Protein AF-A0A256J7C3-F1 (afdb_monomer_lite)

Organism: Halorubrum ezzemoulense (NCBI:txid337243)

Sequence (96 aa):
MASKQPVHGGSAQTKEFDIDLLAAGVHWAGDPESAEAVVSVDANATLRVEISAPDRADWQLDVRALGGSFEILRGFRDGAVVHEEDIADWVKRVAD

Structure (mmCIF, N/CA/C/O backbone):
data_AF-A0A256J7C3-F1
#
_entry.id   AF-A0A256J7C3-F1
#
loop_
_atom_site.group_PDB
_atom_site.id
_atom_site.type_symbol
_atom_site.label_atom_id
_atom_site.label_alt_id
_atom_site.label_comp_id
_atom_site.label_asym_id
_atom_site.label_entity_id
_atom_site.label_seq_id
_atom_site.pdbx_PDB_ins_code
_atom_site.Cartn_x
_atom_site.Cartn_y
_atom_site.Cartn_z
_atom_site.occupancy
_atom_site.B_iso_or_equiv
_atom_site.auth_seq_id
_atom_site.auth_comp_id
_atom_site.auth_asym_id
_atom_site.auth_atom_id
_atom_site.pdbx_PDB_model_num
ATOM 1 N N . MET A 1 1 ? 23.032 -5.428 9.725 1.00 33.50 1 MET A N 1
ATOM 2 C CA . MET A 1 1 ? 21.558 -5.381 9.729 1.00 33.50 1 MET A CA 1
ATOM 3 C C . MET A 1 1 ? 21.138 -4.802 11.067 1.00 33.50 1 MET A C 1
ATOM 5 O O . MET A 1 1 ? 21.235 -5.493 12.072 1.00 33.50 1 MET A O 1
ATOM 9 N N . ALA A 1 2 ? 20.844 -3.504 11.119 1.00 33.41 2 ALA A N 1
ATOM 10 C CA . ALA A 1 2 ? 20.299 -2.891 12.324 1.00 33.41 2 ALA A CA 1
ATOM 11 C C . ALA A 1 2 ? 18.783 -3.098 12.280 1.00 33.41 2 ALA A C 1
ATOM 13 O O . ALA A 1 2 ? 18.143 -2.622 11.347 1.00 33.41 2 ALA A O 1
ATOM 14 N N . SER A 1 3 ? 18.240 -3.846 13.242 1.00 44.59 3 SER A N 1
ATOM 15 C CA . SER A 1 3 ? 16.797 -3.925 13.475 1.00 44.59 3 SER A CA 1
ATOM 16 C C . SER A 1 3 ? 16.302 -2.498 13.716 1.00 44.59 3 SER A C 1
ATOM 18 O O . SER A 1 3 ? 16.728 -1.848 14.677 1.00 44.59 3 SER A O 1
ATOM 20 N N . LYS A 1 4 ? 15.494 -1.969 12.788 1.00 55.16 4 LYS A N 1
ATOM 21 C CA . LYS A 1 4 ? 14.793 -0.700 12.992 1.00 55.16 4 LYS A CA 1
ATOM 22 C C . LYS A 1 4 ? 13.890 -0.919 14.206 1.00 55.16 4 LYS A C 1
ATOM 24 O O . LYS A 1 4 ? 13.086 -1.842 14.223 1.00 55.16 4 LYS A O 1
ATOM 29 N N . GLN A 1 5 ? 14.080 -0.130 15.263 1.00 50.81 5 GLN A N 1
ATOM 30 C CA . GLN A 1 5 ? 13.178 -0.181 16.412 1.00 50.81 5 GLN A CA 1
ATOM 31 C C . GLN A 1 5 ? 11.756 0.160 15.942 1.00 50.81 5 GLN A C 1
ATOM 33 O O . GLN A 1 5 ? 11.620 1.093 15.146 1.00 50.81 5 GLN A O 1
ATOM 38 N N . PRO A 1 6 ? 10.711 -0.517 16.455 1.00 51.09 6 PRO A N 1
ATOM 39 C CA . PRO A 1 6 ? 9.333 -0.159 16.151 1.00 51.09 6 PRO A CA 1
ATOM 40 C C . PRO A 1 6 ? 9.109 1.321 16.482 1.00 51.09 6 PRO A C 1
ATOM 42 O O . PRO A 1 6 ? 9.274 1.742 17.628 1.00 51.09 6 PRO A O 1
ATOM 45 N N . VAL A 1 7 ? 8.781 2.123 15.468 1.00 58.69 7 VAL A N 1
ATOM 46 C CA . VAL A 1 7 ? 8.682 3.592 15.565 1.00 58.69 7 VAL A CA 1
ATOM 47 C C . VAL A 1 7 ? 7.437 4.056 16.337 1.00 58.69 7 VAL A C 1
ATOM 49 O O . VAL A 1 7 ? 7.336 5.223 16.715 1.00 58.69 7 VAL A O 1
ATOM 52 N N . HIS A 1 8 ? 6.504 3.162 16.665 1.00 52.66 8 HIS A N 1
ATOM 53 C CA . HIS A 1 8 ? 5.219 3.555 17.242 1.00 52.66 8 HIS A CA 1
ATOM 54 C C . HIS A 1 8 ? 5.107 3.199 18.726 1.00 52.66 8 HIS A C 1
ATOM 56 O O . HIS A 1 8 ? 4.684 2.115 19.124 1.00 52.66 8 HIS A O 1
ATOM 62 N N . GLY A 1 9 ? 5.486 4.164 19.565 1.00 46.25 9 GLY A N 1
ATOM 63 C CA . GLY A 1 9 ? 5.200 4.151 20.992 1.00 46.25 9 GLY A CA 1
ATOM 64 C C . GLY A 1 9 ? 3.704 4.328 21.268 1.00 46.25 9 GLY A C 1
ATOM 65 O O . GLY A 1 9 ? 3.119 5.340 20.901 1.00 46.25 9 GLY A O 1
ATOM 66 N N . GLY A 1 10 ? 3.125 3.357 21.979 1.00 55.84 10 GLY A N 1
ATOM 67 C CA . GLY A 1 10 ? 1.838 3.467 22.669 1.00 55.84 10 GLY A CA 1
ATOM 68 C C . GLY A 1 10 ? 0.611 3.146 21.812 1.00 55.84 10 GLY A C 1
ATOM 69 O O . GLY A 1 10 ? 0.118 3.994 21.082 1.00 55.84 10 GLY A O 1
ATOM 70 N N . SER A 1 11 ? 0.051 1.947 22.003 1.00 59.62 11 SER A N 1
ATOM 71 C CA . SER A 1 11 ? -1.253 1.436 21.520 1.00 59.62 11 SER A CA 1
ATOM 72 C C . SER A 1 11 ? -1.382 0.898 20.089 1.00 59.62 11 SER A C 1
ATOM 74 O O . SER A 1 11 ? -2.331 0.152 19.854 1.00 59.62 11 SER A O 1
ATOM 76 N N . ALA A 1 12 ? -0.445 1.154 19.174 1.00 64.81 12 ALA A N 1
ATOM 77 C CA . ALA A 1 12 ? -0.498 0.520 17.854 1.00 64.81 12 ALA A CA 1
ATOM 78 C C . ALA A 1 12 ? -0.183 -0.987 17.946 1.00 64.81 12 ALA A C 1
ATOM 80 O O . ALA A 1 12 ? 0.747 -1.394 18.647 1.00 64.81 12 ALA A O 1
ATOM 81 N N . GLN A 1 13 ? -0.975 -1.824 17.274 1.00 81.06 13 GLN A N 1
ATOM 82 C CA . GLN A 1 13 ? -0.655 -3.242 17.076 1.00 81.06 13 GLN A CA 1
ATOM 83 C C . GLN A 1 13 ? 0.035 -3.388 15.726 1.00 81.06 13 GLN A C 1
ATOM 85 O O . GLN A 1 13 ? -0.535 -2.972 14.722 1.00 81.06 13 GLN A O 1
ATOM 90 N N . THR A 1 14 ? 1.223 -3.991 15.705 1.00 84.50 14 THR A N 1
ATOM 91 C CA . THR A 1 14 ? 2.050 -4.099 14.496 1.00 84.50 14 THR A CA 1
ATOM 92 C C . THR A 1 14 ? 2.426 -5.547 14.215 1.00 84.50 14 THR A C 1
ATOM 94 O O . THR A 1 14 ? 2.657 -6.329 15.141 1.00 84.50 14 THR A O 1
ATOM 97 N N . LYS A 1 15 ? 2.503 -5.897 12.932 1.00 87.19 15 LYS A N 1
ATOM 98 C CA . LYS A 1 15 ? 3.023 -7.167 12.441 1.00 87.19 15 LYS A CA 1
ATOM 99 C C . LYS A 1 15 ? 3.885 -6.941 11.202 1.00 87.19 15 LYS A C 1
ATOM 101 O O . LYS A 1 15 ? 3.477 -6.233 10.291 1.00 87.19 15 LYS A O 1
ATOM 106 N N . GLU A 1 16 ? 5.055 -7.558 11.189 1.00 89.44 16 GLU A N 1
ATOM 107 C CA . GLU A 1 16 ? 6.072 -7.406 10.144 1.00 89.44 16 GLU A CA 1
ATOM 108 C C . GLU A 1 16 ? 6.157 -8.692 9.313 1.00 89.44 16 GLU A C 1
ATOM 110 O O . GLU A 1 16 ? 5.949 -9.794 9.839 1.00 89.44 16 GLU A O 1
ATOM 115 N N . PHE A 1 17 ? 6.429 -8.549 8.018 1.00 86.06 17 PHE A N 1
ATOM 116 C CA . PHE A 1 17 ? 6.476 -9.632 7.043 1.00 86.06 17 PHE A CA 1
ATOM 117 C C . PHE A 1 17 ? 7.586 -9.380 6.021 1.00 86.06 17 PHE A C 1
ATOM 119 O O . PHE A 1 17 ? 7.619 -8.327 5.391 1.00 86.06 17 PHE A O 1
ATOM 126 N N . ASP A 1 18 ? 8.422 -10.386 5.787 1.00 89.38 18 ASP A N 1
ATOM 127 C CA . ASP A 1 18 ? 9.310 -10.420 4.627 1.00 89.38 18 ASP A CA 1
ATOM 128 C C . ASP A 1 18 ? 8.604 -11.134 3.474 1.00 89.38 18 ASP A C 1
ATOM 130 O O . ASP A 1 18 ? 8.054 -12.228 3.647 1.00 89.38 18 ASP A O 1
ATOM 134 N N . ILE A 1 19 ? 8.625 -10.526 2.292 1.00 87.69 19 ILE A N 1
ATOM 135 C CA . ILE A 1 19 ? 7.955 -11.030 1.097 1.00 87.69 19 ILE A CA 1
ATOM 136 C C . ILE A 1 19 ? 8.995 -11.219 -0.004 1.00 87.69 19 ILE A C 1
ATOM 138 O O . ILE A 1 19 ? 9.578 -10.267 -0.519 1.00 87.69 19 ILE A O 1
ATOM 142 N N . ASP A 1 20 ? 9.195 -12.471 -0.403 1.00 87.31 20 ASP A N 1
ATOM 143 C CA . ASP A 1 20 ? 9.858 -12.812 -1.659 1.00 87.31 20 ASP A CA 1
ATOM 144 C C . ASP A 1 20 ? 8.803 -12.767 -2.774 1.00 87.31 20 ASP A C 1
ATOM 146 O O . ASP A 1 20 ? 7.896 -13.603 -2.825 1.00 87.31 20 ASP A O 1
ATOM 150 N N . LEU A 1 21 ? 8.888 -11.759 -3.645 1.00 84.31 21 LEU A N 1
ATOM 151 C CA . LEU A 1 21 ? 7.871 -11.495 -4.666 1.00 84.31 21 LEU A CA 1
ATOM 152 C C . LEU A 1 21 ? 7.906 -12.542 -5.782 1.00 84.31 21 LEU A C 1
ATOM 154 O O . LEU A 1 21 ? 6.867 -12.855 -6.371 1.00 84.31 21 LEU A O 1
ATOM 158 N N . LEU A 1 22 ? 9.084 -13.112 -6.050 1.00 82.25 22 LEU A N 1
ATOM 159 C CA . LEU A 1 22 ? 9.255 -14.207 -7.000 1.00 82.25 22 LEU A CA 1
ATOM 160 C C . LEU A 1 22 ? 8.595 -15.478 -6.463 1.00 82.25 22 LEU A C 1
ATOM 162 O O . LEU A 1 22 ? 7.795 -16.098 -7.165 1.00 82.25 22 LEU A O 1
ATOM 166 N N . ALA A 1 23 ? 8.884 -15.842 -5.213 1.00 80.62 23 ALA A N 1
ATOM 167 C CA . ALA A 1 23 ? 8.321 -17.028 -4.573 1.00 80.62 23 ALA A CA 1
ATOM 168 C C . ALA A 1 23 ? 6.806 -16.909 -4.346 1.00 80.62 23 ALA A C 1
ATOM 170 O O . ALA A 1 23 ? 6.087 -17.902 -4.463 1.00 80.62 23 ALA A O 1
ATOM 171 N N . ALA A 1 24 ? 6.314 -15.699 -4.069 1.00 82.38 24 ALA A N 1
ATOM 172 C CA . ALA A 1 24 ? 4.888 -15.403 -3.961 1.00 82.38 24 ALA A CA 1
ATOM 173 C C . ALA A 1 24 ? 4.172 -15.338 -5.327 1.00 82.38 24 ALA A C 1
ATOM 175 O O . ALA A 1 24 ? 2.945 -15.278 -5.369 1.00 82.38 24 ALA A O 1
ATOM 176 N N . GLY A 1 25 ? 4.907 -15.376 -6.446 1.00 83.19 25 GLY A N 1
ATOM 177 C CA . GLY A 1 25 ? 4.333 -15.355 -7.795 1.00 83.19 25 GLY A CA 1
ATOM 178 C C . GLY A 1 25 ? 3.731 -14.007 -8.201 1.00 83.19 25 GLY A C 1
ATOM 179 O O . GLY A 1 25 ? 2.919 -13.959 -9.122 1.00 83.19 25 GLY A O 1
ATOM 180 N N . VAL A 1 26 ? 4.124 -12.921 -7.530 1.00 84.44 26 VAL A N 1
ATOM 181 C CA . VAL A 1 26 ? 3.616 -11.553 -7.747 1.00 84.44 26 VAL A CA 1
ATOM 182 C C . VAL A 1 26 ? 4.678 -10.603 -8.321 1.00 84.44 26 VAL A C 1
ATOM 184 O O . VAL A 1 26 ? 4.526 -9.383 -8.256 1.00 84.44 26 VAL A O 1
ATOM 187 N N . HIS A 1 27 ? 5.744 -11.159 -8.902 1.00 87.44 27 HIS A N 1
ATOM 188 C CA . HIS A 1 27 ? 6.842 -10.430 -9.538 1.00 87.44 27 HIS A CA 1
ATOM 189 C C . HIS A 1 27 ? 6.709 -10.381 -11.070 1.00 87.44 27 HIS A C 1
ATOM 191 O O . HIS A 1 27 ? 6.515 -11.404 -11.731 1.00 87.44 27 HIS A O 1
ATOM 197 N N . TRP A 1 28 ? 6.916 -9.196 -11.644 1.00 87.94 28 TRP A N 1
ATOM 198 C CA . TRP A 1 28 ? 7.047 -8.934 -13.078 1.00 87.94 28 TRP A CA 1
ATOM 199 C C . TRP A 1 28 ? 8.332 -8.161 -13.401 1.00 87.94 28 TRP A C 1
ATOM 201 O O . TRP A 1 28 ? 8.986 -7.587 -12.535 1.00 87.94 28 TRP A O 1
ATOM 211 N N . ALA A 1 29 ? 8.682 -8.106 -14.691 1.00 84.94 29 ALA A N 1
ATOM 212 C CA . ALA A 1 29 ? 9.841 -7.354 -15.165 1.00 84.94 29 ALA A CA 1
ATOM 213 C C . ALA A 1 29 ? 9.782 -5.881 -14.715 1.00 84.94 29 ALA A C 1
ATOM 215 O O . ALA A 1 29 ? 8.888 -5.139 -15.117 1.00 84.94 29 ALA A O 1
ATOM 216 N N . GLY A 1 30 ? 10.770 -5.465 -13.919 1.00 84.31 30 GLY A N 1
ATOM 217 C CA . GLY A 1 30 ? 10.863 -4.114 -13.361 1.00 84.31 30 GLY A CA 1
ATOM 218 C C . GLY A 1 30 ? 10.450 -4.002 -11.892 1.00 84.31 30 GLY A C 1
ATOM 219 O O . GLY A 1 30 ? 10.762 -2.978 -11.280 1.00 84.31 30 GLY A O 1
ATOM 220 N N . ASP A 1 31 ? 9.845 -5.040 -11.314 1.00 90.69 31 ASP A N 1
ATOM 221 C CA . ASP A 1 31 ? 9.539 -5.125 -9.886 1.00 90.69 31 ASP A CA 1
ATOM 222 C C . ASP A 1 31 ? 10.805 -5.395 -9.056 1.00 90.69 31 ASP A C 1
ATOM 224 O O . ASP A 1 31 ? 11.801 -5.902 -9.583 1.00 90.69 31 ASP A O 1
ATOM 228 N N . PRO A 1 32 ? 10.811 -5.065 -7.754 1.00 91.75 32 PRO A N 1
ATOM 229 C CA . PRO A 1 32 ? 11.812 -5.620 -6.853 1.00 91.75 32 PRO A CA 1
ATOM 230 C C . PRO A 1 32 ? 11.673 -7.152 -6.743 1.00 91.75 32 PRO A C 1
ATOM 232 O O . PRO A 1 32 ? 10.611 -7.721 -7.001 1.00 91.75 32 PRO A O 1
ATOM 235 N N . GLU A 1 33 ? 12.759 -7.835 -6.381 1.00 91.69 33 GLU A N 1
ATOM 236 C CA . GLU A 1 33 ? 12.730 -9.285 -6.115 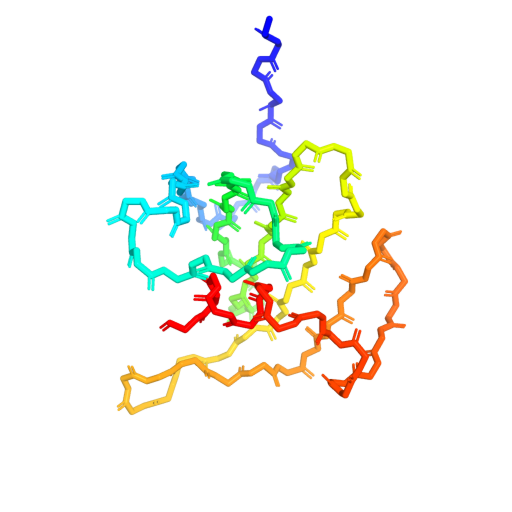1.00 91.69 33 GLU A CA 1
ATOM 237 C C . GLU A 1 33 ? 12.105 -9.593 -4.747 1.00 91.69 33 GLU A C 1
ATOM 239 O O . GLU A 1 33 ? 11.417 -10.599 -4.585 1.00 91.69 33 GLU A O 1
ATOM 244 N N . SER A 1 34 ? 12.298 -8.700 -3.775 1.00 92.06 34 SER A N 1
ATOM 245 C CA . SER A 1 34 ? 11.758 -8.813 -2.424 1.00 92.06 34 SER A CA 1
ATOM 246 C C . SER A 1 34 ? 11.272 -7.469 -1.889 1.00 92.06 34 SER A C 1
ATOM 248 O O . SER A 1 34 ? 11.724 -6.404 -2.318 1.00 92.06 34 SER A O 1
ATOM 250 N N . ALA A 1 35 ? 10.346 -7.534 -0.938 1.00 93.50 35 ALA A N 1
ATOM 251 C CA . ALA A 1 35 ? 9.835 -6.396 -0.195 1.00 93.50 35 ALA A CA 1
ATOM 252 C C . ALA A 1 35 ? 9.621 -6.780 1.275 1.00 93.50 35 ALA A C 1
ATOM 254 O O . ALA A 1 35 ? 9.279 -7.917 1.586 1.00 93.50 35 ALA A O 1
ATOM 255 N N . GLU A 1 36 ? 9.797 -5.825 2.173 1.00 93.56 36 GLU A N 1
ATOM 256 C CA . GLU A 1 36 ? 9.409 -5.931 3.577 1.00 93.56 36 GLU A CA 1
ATOM 257 C C . GLU A 1 36 ? 8.117 -5.136 3.767 1.00 93.56 36 GLU A C 1
ATOM 259 O O . GLU A 1 36 ? 8.022 -3.991 3.314 1.00 93.56 36 GLU A O 1
ATOM 264 N N . ALA A 1 37 ? 7.125 -5.740 4.417 1.00 92.00 37 ALA A N 1
ATOM 265 C CA . ALA A 1 37 ? 5.843 -5.123 4.709 1.00 92.00 37 ALA A CA 1
ATOM 266 C C . ALA A 1 37 ? 5.577 -5.096 6.217 1.00 92.00 37 ALA A C 1
ATOM 268 O O . ALA A 1 37 ? 5.631 -6.118 6.901 1.00 92.00 37 ALA A O 1
ATOM 269 N N . VAL A 1 38 ? 5.218 -3.928 6.735 1.00 93.00 38 VAL A N 1
ATOM 270 C CA . VAL A 1 38 ? 4.820 -3.722 8.126 1.00 93.00 38 VAL A CA 1
ATOM 271 C C . VAL A 1 38 ? 3.367 -3.289 8.151 1.00 93.00 38 VAL A C 1
ATOM 273 O O . VAL A 1 38 ? 3.002 -2.229 7.654 1.00 93.00 38 VAL A O 1
ATOM 276 N N . VAL A 1 39 ? 2.519 -4.113 8.750 1.00 90.88 39 VAL A N 1
ATOM 277 C CA . VAL A 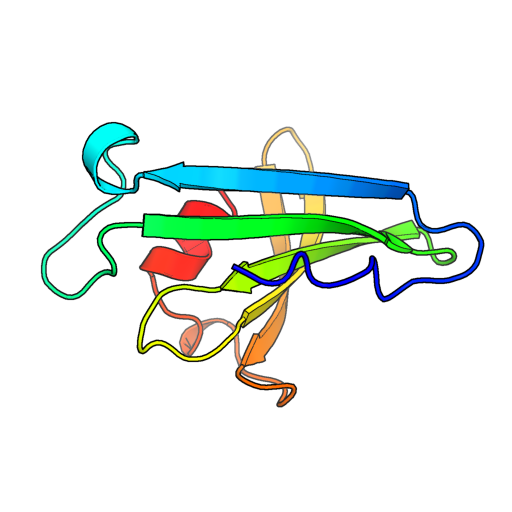1 39 ? 1.097 -3.830 8.917 1.00 90.88 39 VAL A CA 1
ATOM 278 C C . VAL A 1 39 ? 0.864 -3.351 10.339 1.00 90.88 39 VAL A C 1
ATOM 280 O O . VAL A 1 39 ? 1.191 -4.058 11.292 1.00 90.88 39 VAL A O 1
ATOM 283 N N . SER A 1 40 ? 0.276 -2.170 10.503 1.00 91.31 40 SER A N 1
ATOM 284 C CA . SER A 1 40 ? -0.067 -1.616 11.810 1.00 91.31 40 SER A CA 1
ATOM 285 C C . SER A 1 40 ? -1.510 -1.125 11.868 1.00 91.31 40 SER A C 1
ATOM 287 O O . SER A 1 40 ? -2.067 -0.663 10.878 1.00 91.31 40 SER A O 1
ATOM 289 N N . VAL A 1 41 ? -2.132 -1.240 13.040 1.00 88.88 41 VAL A N 1
ATOM 290 C CA . VAL A 1 41 ? -3.410 -0.586 13.343 1.00 88.88 41 VAL A CA 1
ATOM 291 C C . VAL A 1 41 ? -3.140 0.516 14.351 1.00 88.88 41 VAL A C 1
ATOM 293 O O . VAL A 1 41 ? -2.664 0.231 15.453 1.00 88.88 41 VAL A O 1
ATOM 296 N N . ASP A 1 42 ? -3.421 1.762 13.970 1.00 80.69 42 ASP A N 1
ATOM 297 C CA . ASP A 1 42 ? -3.226 2.920 14.840 1.00 80.69 42 ASP A CA 1
ATOM 298 C C . ASP A 1 42 ? -4.371 3.093 15.858 1.00 80.69 42 ASP A C 1
ATOM 300 O O . ASP A 1 42 ? -5.399 2.411 15.822 1.00 80.69 42 ASP A O 1
ATOM 304 N N . ALA A 1 43 ? -4.204 4.039 16.785 1.00 78.94 43 ALA A N 1
ATOM 305 C CA . ALA A 1 43 ? -5.202 4.335 17.814 1.00 78.94 43 ALA A CA 1
ATOM 306 C C . ALA A 1 43 ? -6.548 4.841 17.252 1.00 78.94 43 ALA A C 1
ATOM 308 O O . ALA A 1 43 ? -7.559 4.795 17.952 1.00 78.94 43 ALA A O 1
ATOM 309 N N . ASN A 1 44 ? -6.573 5.309 16.002 1.00 80.75 44 ASN A N 1
ATOM 310 C CA . ASN A 1 44 ? -7.779 5.740 15.298 1.00 80.75 44 ASN A CA 1
ATOM 311 C C . ASN A 1 44 ? -8.440 4.586 14.520 1.00 80.75 44 ASN A C 1
ATOM 313 O O . ASN A 1 44 ? -9.370 4.831 13.753 1.00 80.75 44 ASN A O 1
ATOM 317 N N . ALA A 1 45 ? -7.975 3.345 14.719 1.00 81.81 45 ALA A N 1
ATOM 318 C CA . ALA A 1 45 ? -8.379 2.150 13.981 1.00 81.81 45 ALA A CA 1
ATOM 319 C C . ALA A 1 45 ? -8.094 2.225 12.469 1.00 81.81 45 ALA A C 1
ATOM 321 O O . ALA A 1 45 ? -8.741 1.538 11.675 1.00 81.81 45 ALA A O 1
ATOM 322 N N . THR A 1 46 ? -7.111 3.033 12.067 1.00 85.62 46 THR A N 1
ATOM 323 C CA . THR A 1 46 ? -6.599 3.057 10.695 1.00 85.62 46 THR A CA 1
ATOM 324 C C . THR A 1 46 ? -5.652 1.882 10.511 1.00 85.62 46 THR A C 1
ATOM 326 O O . THR A 1 46 ? -4.699 1.735 11.277 1.00 85.62 46 THR A O 1
ATOM 329 N N . LEU A 1 47 ? -5.902 1.052 9.499 1.00 91.88 47 LEU A N 1
ATOM 330 C CA . LEU A 1 47 ? -4.979 0.001 9.087 1.00 91.88 47 LEU A CA 1
ATOM 331 C C . LEU A 1 47 ? -3.979 0.596 8.092 1.00 91.88 47 LEU A C 1
ATOM 333 O O . LEU A 1 47 ? -4.374 1.092 7.038 1.00 91.88 47 LEU A O 1
ATOM 337 N N . ARG A 1 48 ? -2.694 0.548 8.432 1.00 93.12 48 ARG A N 1
ATOM 338 C CA . ARG A 1 48 ? -1.595 1.041 7.605 1.00 93.12 48 ARG A CA 1
ATOM 339 C C . ARG A 1 48 ? -0.673 -0.099 7.204 1.00 93.12 48 ARG A C 1
ATOM 341 O O . ARG A 1 48 ? -0.284 -0.899 8.050 1.00 93.12 48 ARG A O 1
ATOM 348 N N . VAL A 1 49 ? -0.305 -0.138 5.930 1.00 93.44 49 VAL A N 1
ATOM 349 C CA . VAL A 1 49 ? 0.703 -1.045 5.373 1.00 93.44 49 VAL A CA 1
ATOM 350 C C . VAL A 1 49 ? 1.889 -0.209 4.915 1.00 93.44 49 VAL A C 1
ATOM 352 O O . VAL A 1 49 ? 1.754 0.612 4.012 1.00 93.44 49 VAL A O 1
ATOM 355 N N . GLU A 1 50 ? 3.041 -0.390 5.541 1.00 95.38 50 GLU A N 1
ATOM 356 C CA . GLU A 1 50 ? 4.307 0.217 5.131 1.00 95.38 50 GLU A CA 1
ATOM 357 C C . GLU A 1 50 ? 5.100 -0.815 4.340 1.00 95.38 50 GLU A C 1
ATOM 359 O O . GLU A 1 50 ? 5.218 -1.953 4.776 1.00 95.38 50 GLU A O 1
ATOM 364 N N . ILE A 1 51 ? 5.602 -0.445 3.167 1.00 95.31 51 ILE A N 1
ATOM 365 C CA . ILE A 1 51 ? 6.243 -1.355 2.221 1.00 95.31 51 ILE A CA 1
ATOM 366 C C . ILE A 1 51 ? 7.583 -0.750 1.826 1.00 95.31 51 ILE A C 1
ATOM 368 O O . ILE A 1 51 ? 7.640 0.381 1.340 1.00 95.31 51 ILE A O 1
ATOM 372 N N . SER A 1 52 ? 8.654 -1.514 1.995 1.00 95.06 52 SER A N 1
ATOM 373 C CA . SER A 1 52 ? 9.999 -1.117 1.584 1.00 95.06 52 SER A CA 1
ATOM 374 C C . SER A 1 52 ? 10.637 -2.196 0.720 1.00 95.06 52 SER A C 1
ATOM 376 O O . SER A 1 52 ? 10.348 -3.382 0.867 1.00 95.06 52 SER A O 1
ATOM 378 N N . ALA A 1 53 ? 11.485 -1.788 -0.217 1.00 94.00 53 ALA A N 1
ATOM 379 C CA . ALA A 1 53 ? 12.237 -2.703 -1.066 1.00 94.00 53 ALA A CA 1
ATOM 380 C C . ALA A 1 53 ? 13.624 -2.115 -1.378 1.00 94.00 53 ALA A C 1
ATOM 382 O O . ALA A 1 53 ? 13.755 -0.889 -1.462 1.00 94.00 53 ALA A O 1
ATOM 383 N N . PRO A 1 54 ? 14.665 -2.949 -1.572 1.00 92.19 54 PRO A N 1
ATOM 384 C CA . PRO A 1 54 ? 16.008 -2.465 -1.887 1.00 92.19 54 PRO A CA 1
ATOM 385 C C . PRO A 1 54 ? 16.030 -1.559 -3.125 1.00 92.19 54 PRO A C 1
ATOM 387 O O . PRO A 1 54 ? 15.444 -1.893 -4.155 1.00 92.19 54 PRO A O 1
ATOM 390 N N . ASP A 1 55 ? 16.712 -0.416 -3.019 1.00 89.75 55 ASP A N 1
ATOM 391 C CA . ASP A 1 55 ? 16.862 0.589 -4.084 1.00 89.75 55 ASP A CA 1
ATOM 392 C C . ASP A 1 55 ? 15.536 1.138 -4.656 1.00 89.75 55 ASP A C 1
ATOM 394 O O . ASP A 1 55 ? 15.493 1.670 -5.771 1.00 89.75 55 ASP A O 1
ATOM 398 N N . ARG A 1 56 ? 14.435 1.032 -3.900 1.00 92.81 56 ARG A N 1
ATOM 399 C CA . ARG A 1 56 ? 13.120 1.596 -4.239 1.00 92.81 56 ARG A CA 1
ATOM 400 C C . ARG A 1 56 ? 12.702 2.662 -3.228 1.00 92.81 56 ARG A C 1
ATOM 402 O O . ARG A 1 56 ? 13.247 2.748 -2.136 1.00 92.81 56 ARG A O 1
ATOM 409 N N . ALA A 1 57 ? 11.731 3.478 -3.633 1.00 93.62 57 ALA A N 1
ATOM 410 C CA . ALA A 1 57 ? 11.046 4.394 -2.727 1.00 93.62 57 ALA A CA 1
ATOM 411 C C . ALA A 1 57 ? 10.264 3.613 -1.663 1.00 93.62 57 ALA A C 1
ATOM 413 O O . ALA A 1 57 ? 9.728 2.541 -1.970 1.00 93.62 57 ALA A O 1
ATOM 414 N N . ASP A 1 58 ? 10.156 4.180 -0.464 1.00 95.31 58 ASP A N 1
ATOM 415 C CA . ASP A 1 58 ? 9.334 3.626 0.608 1.00 95.31 58 ASP A CA 1
ATOM 416 C C . ASP A 1 58 ? 7.867 4.010 0.378 1.00 95.31 58 ASP A C 1
ATOM 418 O O . ASP A 1 58 ? 7.540 5.149 0.020 1.00 95.31 58 ASP A O 1
ATOM 422 N N . TRP A 1 59 ? 6.965 3.060 0.606 1.00 96.81 59 TRP A N 1
ATOM 423 C CA . TRP A 1 59 ? 5.532 3.230 0.400 1.00 96.81 59 TRP A CA 1
ATOM 424 C C . TRP A 1 59 ? 4.760 3.058 1.698 1.00 96.81 59 TRP A C 1
ATOM 426 O O . TRP A 1 59 ? 5.106 2.237 2.542 1.00 96.81 59 TRP A O 1
ATOM 436 N N . GLN A 1 60 ? 3.680 3.819 1.852 1.00 96.00 60 GLN A N 1
ATOM 437 C CA . GLN A 1 60 ? 2.702 3.609 2.917 1.00 96.00 60 GLN A CA 1
ATOM 438 C C . GLN A 1 60 ? 1.305 3.656 2.317 1.00 96.00 60 GLN A C 1
ATOM 440 O O . GLN A 1 60 ? 1.001 4.552 1.527 1.00 96.00 60 GLN A O 1
ATOM 445 N N . LEU A 1 61 ? 0.454 2.714 2.701 1.00 94.69 61 LEU A N 1
ATOM 446 C CA . LEU A 1 61 ? -0.936 2.644 2.284 1.00 94.69 61 LEU A CA 1
ATOM 447 C C . LEU A 1 61 ? -1.827 2.650 3.519 1.00 94.69 61 LEU A C 1
ATOM 449 O O . LEU A 1 61 ? -1.720 1.762 4.364 1.00 94.69 61 LEU A O 1
ATOM 453 N N . ASP A 1 62 ? -2.732 3.619 3.603 1.00 93.50 62 ASP A N 1
ATOM 454 C CA . ASP A 1 62 ? -3.876 3.509 4.504 1.00 93.50 62 ASP A CA 1
ATOM 455 C C . ASP A 1 62 ? -4.933 2.674 3.789 1.00 93.50 62 ASP A C 1
A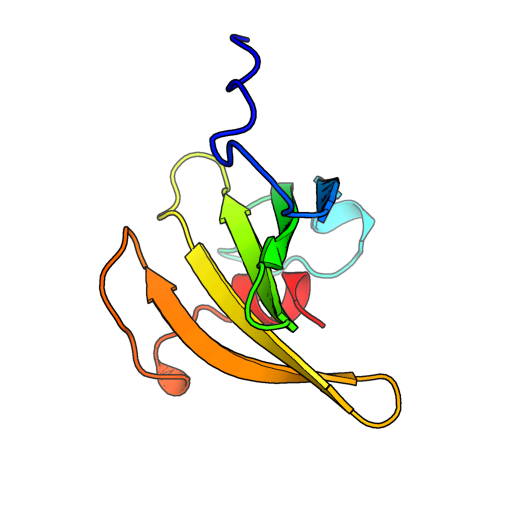TOM 457 O O . ASP A 1 62 ? -5.367 3.033 2.691 1.00 93.50 62 ASP A O 1
ATOM 461 N N . VAL A 1 63 ? -5.347 1.567 4.397 1.00 91.62 63 VAL A N 1
ATOM 462 C CA . VAL A 1 63 ? -6.280 0.611 3.800 1.00 91.62 63 VAL A CA 1
ATOM 463 C C . VAL A 1 63 ? -7.464 0.337 4.722 1.00 91.62 63 VAL A C 1
ATOM 465 O O . VAL A 1 63 ? -7.424 0.579 5.930 1.00 91.62 63 VAL A O 1
ATOM 468 N N . ARG A 1 64 ? -8.541 -0.211 4.160 1.00 89.25 64 ARG A N 1
ATOM 469 C CA . ARG A 1 64 ? -9.641 -0.809 4.928 1.00 89.25 64 ARG A CA 1
ATOM 470 C C . ARG A 1 64 ? -9.934 -2.220 4.442 1.00 89.25 64 ARG A C 1
ATOM 472 O O . ARG A 1 64 ? -9.968 -2.460 3.242 1.00 89.25 64 ARG A O 1
ATOM 479 N N . ALA A 1 65 ? -10.191 -3.135 5.371 1.00 83.62 65 ALA A N 1
ATOM 480 C CA . ALA A 1 65 ? -10.671 -4.472 5.041 1.00 83.62 65 ALA A CA 1
ATOM 481 C C . ALA A 1 65 ? -12.182 -4.433 4.760 1.00 83.62 65 ALA A C 1
ATOM 483 O O . ALA A 1 65 ? -12.971 -4.046 5.626 1.00 83.62 65 ALA A O 1
ATOM 484 N N . LEU A 1 66 ? -12.595 -4.857 3.568 1.00 81.38 66 LEU A N 1
ATOM 485 C CA . LEU A 1 66 ? -13.994 -4.974 3.166 1.00 81.38 66 LEU A CA 1
ATOM 486 C C . LEU A 1 66 ? -14.214 -6.297 2.441 1.00 81.38 66 LEU A C 1
ATOM 488 O O . LEU A 1 66 ? -13.614 -6.553 1.409 1.00 81.38 66 LEU A O 1
ATOM 492 N N . GLY A 1 67 ? -15.098 -7.146 2.968 1.00 76.81 67 GLY A N 1
ATOM 493 C CA . GLY A 1 67 ? -15.539 -8.348 2.250 1.00 76.81 67 GLY A CA 1
ATOM 494 C C . GLY A 1 67 ? -14.432 -9.351 1.893 1.00 76.81 67 GLY A C 1
ATOM 495 O O . GLY A 1 67 ? -14.636 -10.152 0.989 1.00 76.81 67 GLY A O 1
ATOM 496 N N . GLY A 1 68 ? -13.293 -9.324 2.593 1.00 77.50 68 GLY A N 1
ATOM 497 C CA . GLY A 1 68 ? -12.145 -10.193 2.315 1.00 77.50 68 GLY A CA 1
ATOM 498 C C . GLY A 1 68 ? -11.089 -9.592 1.384 1.00 77.50 68 GLY A C 1
ATOM 499 O O . GLY A 1 68 ? -10.122 -10.284 1.099 1.00 77.50 68 GLY A O 1
ATOM 5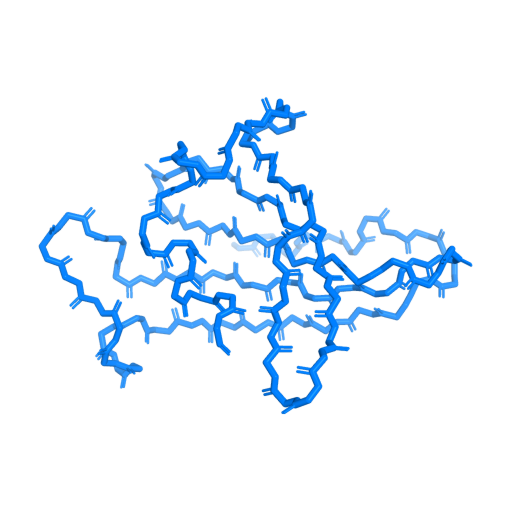00 N N . SER A 1 69 ? -11.243 -8.335 0.957 1.00 79.25 69 SER A N 1
ATOM 501 C CA . SER A 1 69 ? -10.222 -7.576 0.225 1.00 79.25 69 SER A CA 1
ATOM 502 C C . SER A 1 69 ? -9.807 -6.318 0.989 1.00 79.25 69 SER A C 1
ATOM 504 O O . SER A 1 69 ? -10.530 -5.843 1.876 1.00 79.25 69 SER A O 1
ATOM 506 N N . PHE A 1 70 ? -8.659 -5.752 0.625 1.00 84.81 70 PHE A N 1
ATOM 507 C CA . PHE A 1 70 ? -8.256 -4.421 1.064 1.00 84.81 70 PHE A CA 1
ATOM 508 C C . PHE A 1 70 ? -8.651 -3.368 0.027 1.00 84.81 70 PHE A C 1
ATOM 510 O O . PHE A 1 70 ? -8.513 -3.565 -1.175 1.00 84.81 70 PHE A O 1
ATOM 517 N N . GLU A 1 71 ? -9.162 -2.234 0.494 1.00 89.06 71 GLU A N 1
AT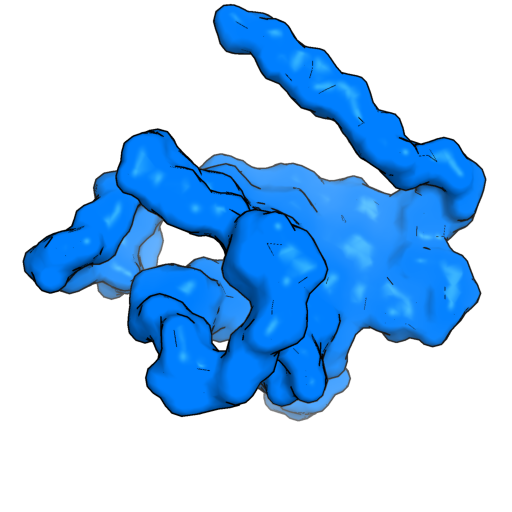OM 518 C CA . GLU A 1 71 ? -9.337 -1.035 -0.324 1.00 89.06 71 GLU A CA 1
ATOM 519 C C . GLU A 1 71 ? -8.326 0.014 0.117 1.00 89.06 71 GLU A C 1
ATOM 521 O O . GLU A 1 71 ? -8.252 0.340 1.306 1.00 89.06 71 GLU A O 1
ATOM 526 N N . ILE A 1 72 ? -7.572 0.548 -0.843 1.00 91.12 72 ILE A N 1
ATOM 527 C CA . ILE A 1 72 ? -6.608 1.621 -0.615 1.00 91.12 72 ILE A CA 1
ATOM 528 C C . ILE A 1 72 ? -7.373 2.936 -0.463 1.00 91.12 72 ILE A C 1
ATOM 530 O O . ILE A 1 72 ? -8.091 3.366 -1.357 1.00 91.12 72 ILE A O 1
ATOM 534 N N . LEU A 1 73 ? -7.212 3.586 0.686 1.00 92.06 73 LEU A N 1
ATOM 535 C CA . LEU A 1 73 ? -7.821 4.880 0.988 1.00 92.06 73 LEU A CA 1
ATOM 536 C C . LEU A 1 73 ? -6.878 6.034 0.657 1.00 92.06 73 LEU A C 1
ATOM 538 O O . LEU A 1 73 ? -7.318 7.084 0.186 1.00 92.06 73 LEU A O 1
ATOM 542 N N . ARG A 1 74 ? -5.586 5.866 0.965 1.00 93.62 74 ARG A N 1
ATOM 543 C CA . ARG A 1 74 ? -4.525 6.848 0.706 1.00 93.62 74 ARG A CA 1
ATOM 544 C C . ARG A 1 74 ? -3.204 6.143 0.453 1.00 93.62 74 ARG A C 1
ATOM 546 O O . ARG A 1 74 ? -2.865 5.212 1.178 1.00 93.62 74 ARG A O 1
ATOM 553 N N . GLY A 1 75 ? -2.452 6.636 -0.525 1.00 95.50 75 GLY A N 1
ATOM 554 C CA . GLY A 1 75 ? -1.079 6.220 -0.782 1.00 95.50 75 GLY A CA 1
ATOM 555 C C . GLY A 1 75 ? -0.088 7.327 -0.449 1.00 95.50 75 GLY A C 1
ATOM 556 O O . GLY A 1 75 ? -0.353 8.510 -0.684 1.00 95.50 75 GLY A O 1
ATOM 557 N N . PHE A 1 76 ? 1.069 6.933 0.066 1.00 96.75 76 PHE A N 1
ATOM 558 C CA . PHE A 1 76 ? 2.205 7.808 0.304 1.00 96.75 76 PHE A CA 1
ATOM 559 C C . PHE A 1 76 ? 3.463 7.186 -0.297 1.00 96.75 76 PHE A C 1
ATOM 561 O O . PHE A 1 76 ? 3.696 5.989 -0.133 1.00 96.75 76 PHE A O 1
ATOM 568 N N . ARG A 1 77 ? 4.285 8.010 -0.947 1.00 97.19 77 ARG A N 1
ATOM 569 C CA . ARG A 1 77 ? 5.616 7.650 -1.447 1.00 97.19 77 ARG A CA 1
ATOM 570 C C . ARG A 1 77 ? 6.644 8.572 -0.812 1.00 97.19 77 ARG A C 1
ATOM 572 O O . ARG A 1 77 ? 6.536 9.789 -0.963 1.00 97.19 77 ARG A O 1
ATOM 579 N N . ASP A 1 78 ? 7.593 8.005 -0.075 1.00 95.00 78 ASP A N 1
ATOM 580 C CA . ASP A 1 78 ? 8.595 8.745 0.707 1.00 95.00 78 ASP A CA 1
ATOM 581 C C . ASP A 1 78 ? 7.961 9.839 1.600 1.00 95.00 78 ASP A C 1
ATOM 583 O O . ASP A 1 78 ? 8.478 10.945 1.758 1.00 95.00 78 ASP A O 1
ATOM 587 N N . GLY A 1 79 ? 6.776 9.546 2.151 1.00 92.75 79 GLY A N 1
ATOM 588 C CA . GLY A 1 79 ? 5.998 10.452 3.005 1.00 92.75 79 GLY A CA 1
ATOM 589 C C . GLY A 1 79 ? 5.138 11.494 2.274 1.00 92.75 79 GLY A C 1
ATOM 590 O O . GLY A 1 79 ? 4.354 12.186 2.925 1.00 92.75 79 GLY A O 1
ATOM 591 N N . ALA A 1 80 ? 5.224 11.608 0.946 1.00 95.88 80 ALA A N 1
ATOM 592 C CA . ALA A 1 80 ? 4.361 12.486 0.156 1.00 95.88 80 ALA A CA 1
ATOM 593 C C . ALA A 1 80 ? 3.090 11.756 -0.294 1.00 95.88 80 ALA A C 1
ATOM 595 O O . ALA A 1 80 ? 3.167 10.628 -0.773 1.00 95.88 80 ALA A O 1
ATOM 596 N N . VAL A 1 81 ? 1.927 12.407 -0.179 1.00 96.38 81 VAL A N 1
ATOM 597 C CA . VAL A 1 81 ? 0.653 11.867 -0.685 1.00 96.38 81 VAL A CA 1
ATOM 598 C C . VAL A 1 81 ? 0.735 11.691 -2.199 1.00 96.38 81 VAL A C 1
ATOM 600 O O . VAL A 1 81 ? 1.188 12.597 -2.901 1.00 96.38 81 VAL A O 1
ATOM 603 N N . VAL A 1 82 ? 0.257 10.555 -2.695 1.00 96.81 82 VAL A N 1
ATOM 604 C CA . VAL A 1 82 ? 0.125 10.274 -4.128 1.00 96.81 82 VAL A CA 1
ATOM 605 C C . VAL A 1 82 ? -1.304 9.872 -4.475 1.00 96.81 82 VAL A C 1
ATOM 607 O O . VAL A 1 82 ? -2.065 9.425 -3.612 1.00 96.81 82 VAL A O 1
ATOM 610 N N . HIS A 1 83 ? -1.666 10.032 -5.745 1.00 93.69 83 HIS A N 1
ATOM 611 C CA . HIS A 1 83 ? -2.923 9.514 -6.265 1.00 93.69 83 HIS A CA 1
ATOM 612 C C . HIS A 1 83 ? -2.833 7.998 -6.493 1.00 93.69 83 HIS A C 1
ATOM 614 O O . HIS A 1 83 ? -1.745 7.443 -6.640 1.00 93.69 83 HIS A O 1
ATOM 620 N N . GLU A 1 84 ? -3.975 7.311 -6.489 1.00 90.19 84 GLU A N 1
ATOM 621 C CA . GLU A 1 84 ? -4.029 5.846 -6.592 1.00 90.19 84 GLU A CA 1
ATOM 622 C C . GLU A 1 84 ? -3.464 5.334 -7.929 1.00 90.19 84 GLU A C 1
ATOM 624 O O . GLU A 1 84 ? -2.813 4.284 -7.984 1.00 90.19 84 GLU A O 1
ATOM 629 N N . GLU A 1 85 ? -3.653 6.093 -9.010 1.00 92.19 85 GLU A N 1
ATOM 630 C CA . GLU A 1 85 ? -3.075 5.810 -10.324 1.00 92.19 85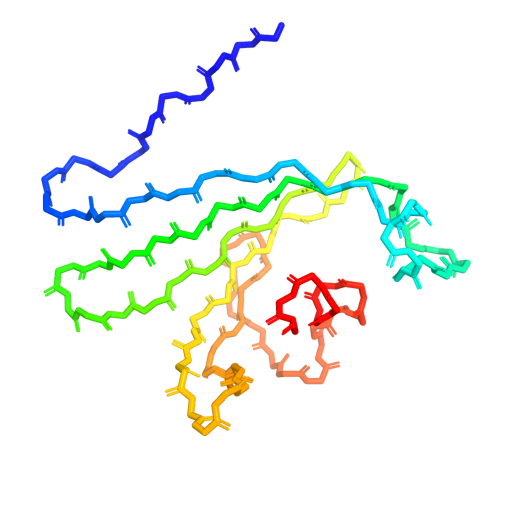 GLU A CA 1
ATOM 631 C C . GLU A 1 85 ? -1.540 5.860 -10.341 1.00 92.19 85 GLU A C 1
ATOM 633 O O . GLU A 1 85 ? -0.926 5.180 -11.160 1.00 92.19 85 GLU A O 1
ATOM 638 N N . ASP A 1 86 ? -0.925 6.598 -9.413 1.00 94.62 86 ASP A N 1
ATOM 639 C CA . ASP A 1 86 ? 0.528 6.761 -9.315 1.00 94.62 86 ASP A CA 1
ATOM 640 C C . ASP A 1 86 ? 1.185 5.711 -8.405 1.00 94.62 86 ASP A C 1
ATOM 642 O O . ASP A 1 86 ? 2.416 5.635 -8.321 1.00 94.62 86 ASP A O 1
ATOM 646 N N . ILE A 1 87 ? 0.383 4.903 -7.702 1.00 94.25 87 ILE A N 1
ATOM 647 C CA . ILE A 1 87 ? 0.887 3.797 -6.886 1.00 94.25 87 ILE A CA 1
ATOM 648 C C . ILE A 1 87 ? 1.395 2.700 -7.823 1.00 94.25 87 ILE A C 1
ATOM 650 O O . ILE A 1 87 ? 0.652 2.196 -8.668 1.00 94.25 87 ILE A O 1
ATOM 654 N N . ALA A 1 88 ? 2.659 2.311 -7.648 1.00 93.00 88 ALA A N 1
ATOM 655 C CA . ALA A 1 88 ? 3.289 1.289 -8.474 1.00 93.00 88 ALA A CA 1
ATOM 656 C C . ALA A 1 88 ? 2.576 -0.069 -8.343 1.00 93.00 88 ALA A C 1
ATOM 658 O O . ALA A 1 88 ? 2.199 -0.479 -7.246 1.00 93.00 88 ALA A O 1
ATOM 659 N N . ASP A 1 89 ? 2.445 -0.799 -9.452 1.00 92.06 89 ASP A N 1
ATOM 660 C CA . ASP A 1 89 ? 1.682 -2.054 -9.484 1.00 92.06 89 ASP A CA 1
ATOM 661 C C . ASP A 1 89 ? 2.201 -3.098 -8.487 1.00 92.06 89 ASP A C 1
ATOM 663 O O . ASP A 1 89 ? 1.409 -3.759 -7.822 1.00 92.06 89 ASP A O 1
ATOM 667 N N . TRP A 1 90 ? 3.520 -3.213 -8.308 1.00 92.19 90 TRP A N 1
ATOM 668 C CA . TRP A 1 90 ? 4.095 -4.144 -7.331 1.00 92.19 90 TRP A CA 1
ATOM 669 C C . TRP A 1 90 ? 3.689 -3.816 -5.887 1.00 92.19 90 TRP A C 1
ATOM 671 O O . TRP A 1 90 ? 3.497 -4.727 -5.090 1.00 92.19 90 TRP A O 1
ATOM 681 N N . VAL A 1 91 ? 3.491 -2.535 -5.565 1.00 93.50 91 VAL A N 1
ATOM 682 C CA . VAL A 1 91 ? 3.032 -2.082 -4.243 1.00 93.50 91 VAL A CA 1
ATOM 683 C C . VAL A 1 91 ? 1.577 -2.485 -4.034 1.00 93.50 91 VAL A C 1
ATOM 685 O O . VAL A 1 91 ? 1.233 -3.002 -2.975 1.00 93.50 91 VAL A O 1
ATOM 688 N N . LYS A 1 92 ? 0.734 -2.313 -5.064 1.00 91.12 92 LYS A N 1
ATOM 689 C CA . LYS A 1 92 ? -0.671 -2.751 -5.030 1.00 91.12 92 LYS A CA 1
ATOM 690 C C . LYS A 1 92 ? -0.774 -4.251 -4.772 1.00 91.12 92 LYS A C 1
ATOM 692 O O . LYS A 1 92 ? -1.607 -4.665 -3.985 1.00 91.12 92 LYS A O 1
ATOM 697 N N . ARG A 1 93 ? 0.111 -5.044 -5.379 1.00 89.69 93 ARG A N 1
ATOM 698 C CA . ARG A 1 93 ? 0.140 -6.507 -5.230 1.00 89.69 93 ARG A CA 1
ATOM 699 C C . ARG A 1 93 ? 0.659 -7.003 -3.890 1.00 89.69 93 ARG A C 1
ATOM 701 O O . ARG A 1 93 ? 0.261 -8.070 -3.456 1.00 89.69 93 ARG A O 1
ATOM 708 N N . VAL A 1 94 ? 1.549 -6.256 -3.243 1.00 87.19 94 VAL A N 1
ATOM 709 C CA . VAL A 1 94 ? 1.954 -6.549 -1.859 1.00 87.19 94 VAL A CA 1
ATOM 710 C C . VAL A 1 94 ? 0.797 -6.303 -0.883 1.00 87.19 94 VAL A C 1
ATOM 712 O O . VAL A 1 94 ? 0.743 -6.926 0.174 1.00 87.19 94 VAL A O 1
ATOM 715 N N . ALA A 1 95 ? -0.112 -5.390 -1.227 1.00 83.56 95 ALA A N 1
ATOM 716 C CA . ALA A 1 95 ? -1.238 -4.994 -0.391 1.00 83.56 95 ALA A CA 1
ATOM 717 C C . ALA A 1 95 ? -2.554 -5.746 -0.675 1.00 83.56 95 ALA A C 1
ATOM 719 O O . ALA A 1 95 ? -3.533 -5.481 0.025 1.00 83.56 95 ALA A O 1
ATOM 720 N N . ASP A 1 96 ? -2.583 -6.626 -1.681 1.00 80.12 96 ASP A N 1
ATOM 721 C CA . ASP A 1 96 ? -3.729 -7.472 -2.066 1.00 80.12 96 ASP A CA 1
ATOM 722 C C . ASP A 1 96 ? -3.734 -8.788 -1.264 1.00 80.12 96 ASP A C 1
ATOM 724 O O . ASP A 1 96 ? -4.773 -9.098 -0.633 1.00 80.12 96 ASP A O 1
#

Secondary structure (DSSP, 8-state):
---PPP---SS-EEEEEEEETTTTT---TTS-SEEEEEEEE-TT--EEEEEE-TTS--EEEEEEEETTEEEEEEEEETTEEE-GGGS-HHHHHH--

Foldseek 3Di:
DDDDPDPDPDDKDKDKDKDQCVVVVNDDPPDARIKIWMWIQDPVRWTKIWIDGPPAWTKIFGWDDDPNAIDTPWIDTNRHTDDPVPPDSSNVVVRD

Radius of gyration: 13.31 Å; chains: 1; bounding box: 37×30×38 Å

pLDDT: mean 84.63, std 14.2, range [33.41, 97.19]